Protein AF-X1P3C4-F1 (afdb_monomer)

pLDDT: mean 88.53, std 11.22, range [50.03, 97.31]

Solvent-accessible surface area (backbone atoms only — not comparable to full-atom values): 3029 Å² total; per-residue (Å²): 112,63,78,49,44,78,71,72,46,89,77,72,44,82,55,60,79,76,45,72,91,47,87,56,40,55,57,54,56,38,48,75,70,69,53,62,71,89,39,53,42,56,73,96,76,114

Structure (mmCIF, N/CA/C/O backbone):
data_AF-X1P3C4-F1
#
_entry.id   AF-X1P3C4-F1
#
loop_
_atom_site.group_PDB
_atom_site.id
_atom_site.type_symbol
_atom_site.label_atom_id
_atom_site.label_alt_id
_atom_site.label_comp_id
_atom_site.label_asym_id
_atom_site.label_entity_id
_atom_site.label_seq_id
_atom_site.pdbx_PDB_ins_code
_atom_site.Cartn_x
_atom_site.Cartn_y
_atom_site.Cartn_z
_atom_site.occupancy
_atom_site.B_iso_or_equiv
_atom_site.auth_seq_id
_atom_site.auth_comp_id
_atom_site.auth_asym_id
_atom_site.auth_atom_id
_atom_site.pdbx_PDB_model_num
ATOM 1 N N . ALA A 1 1 ? -9.625 -0.706 2.494 1.00 87.38 1 ALA A N 1
ATOM 2 C CA . ALA A 1 1 ? -9.021 -1.420 3.647 1.00 87.38 1 ALA A CA 1
ATOM 3 C C . ALA A 1 1 ? -9.766 -1.141 4.954 1.00 87.38 1 ALA A C 1
ATOM 5 O O . ALA A 1 1 ? -9.846 -2.028 5.795 1.00 87.38 1 ALA A O 1
ATOM 6 N N . GLU A 1 2 ? -10.367 0.043 5.080 1.00 91.50 2 GLU A N 1
ATOM 7 C CA . GLU A 1 2 ? -11.003 0.575 6.291 1.00 91.50 2 GLU A CA 1
ATOM 8 C C . GLU A 1 2 ? -11.932 -0.392 7.034 1.00 91.50 2 GLU A C 1
ATOM 10 O O . GLU A 1 2 ? -11.810 -0.524 8.241 1.00 91.50 2 GLU A O 1
ATOM 15 N N . ILE A 1 3 ? -12.808 -1.132 6.343 1.00 96.12 3 ILE A N 1
ATOM 16 C CA . ILE A 1 3 ? -13.741 -2.072 6.999 1.00 96.12 3 ILE A CA 1
ATOM 17 C C . ILE A 1 3 ? -13.001 -3.183 7.763 1.00 96.12 3 ILE A C 1
ATOM 19 O O . ILE A 1 3 ? -13.438 -3.598 8.835 1.00 96.12 3 ILE A O 1
ATOM 23 N N . LEU A 1 4 ? -11.894 -3.687 7.214 1.00 95.25 4 LEU A N 1
ATOM 24 C CA . LEU A 1 4 ? -11.092 -4.730 7.858 1.00 95.25 4 LEU A CA 1
ATOM 25 C C . LEU A 1 4 ? -10.281 -4.149 9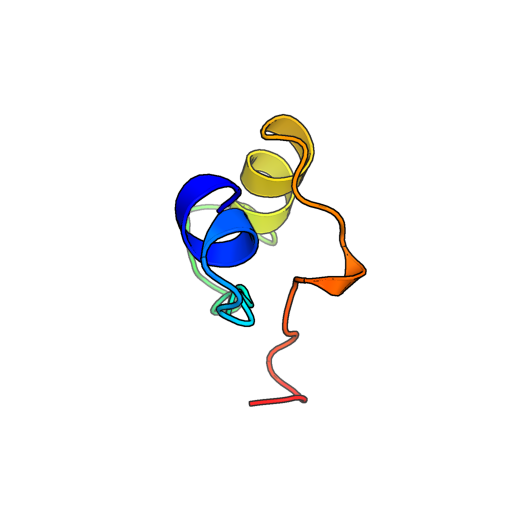.020 1.00 95.25 4 LEU A C 1
ATOM 27 O O . LEU A 1 4 ? -10.197 -4.759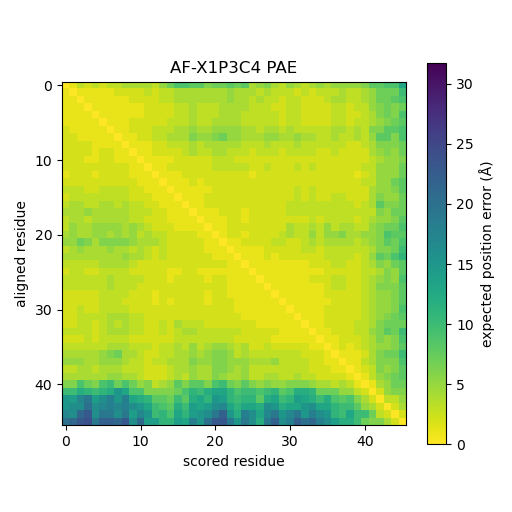 10.083 1.00 95.25 4 LEU A O 1
ATOM 31 N N . GLU A 1 5 ? -9.746 -2.944 8.840 1.00 94.00 5 GLU A N 1
ATOM 32 C CA . GLU A 1 5 ? -8.979 -2.233 9.868 1.00 94.00 5 GLU A CA 1
ATOM 33 C C . GLU A 1 5 ? -9.862 -1.823 11.054 1.00 94.00 5 GLU A C 1
ATOM 35 O O . GLU A 1 5 ? -9.469 -2.009 12.203 1.00 94.00 5 GLU A O 1
ATOM 40 N N . ALA A 1 6 ? -11.099 -1.388 10.797 1.00 96.06 6 ALA A N 1
ATOM 41 C CA . ALA A 1 6 ? -12.109 -1.103 11.817 1.00 96.06 6 ALA A CA 1
ATOM 42 C C . ALA A 1 6 ? -12.491 -2.343 12.646 1.00 96.06 6 ALA A C 1
ATOM 44 O O . ALA A 1 6 ? -12.974 -2.219 13.768 1.00 96.06 6 ALA A O 1
ATOM 45 N N . ARG A 1 7 ? -12.252 -3.547 12.113 1.00 97.31 7 ARG A N 1
ATOM 46 C CA . ARG A 1 7 ? -12.430 -4.828 12.816 1.00 97.31 7 ARG A CA 1
ATOM 47 C C . ARG A 1 7 ? -11.148 -5.320 13.499 1.00 97.31 7 ARG A C 1
ATOM 49 O O . ARG A 1 7 ? -11.105 -6.457 13.956 1.00 97.31 7 ARG A O 1
ATOM 56 N N . GLY A 1 8 ? -10.107 -4.489 13.561 1.00 96.31 8 GLY A N 1
ATOM 57 C CA . 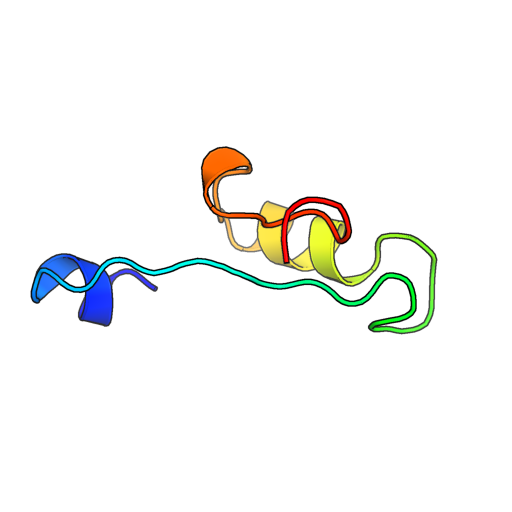GLY A 1 8 ? -8.834 -4.798 14.215 1.00 96.31 8 GLY A CA 1
ATOM 58 C C . GLY A 1 8 ? -7.853 -5.613 13.368 1.00 96.31 8 GLY A C 1
ATOM 59 O O . GLY A 1 8 ? -6.812 -6.025 13.879 1.00 96.31 8 GLY A O 1
ATOM 60 N N . ALA A 1 9 ? -8.139 -5.855 12.085 1.00 95.81 9 ALA A N 1
ATOM 61 C CA . ALA A 1 9 ? -7.210 -6.567 11.214 1.00 95.81 9 ALA A CA 1
ATOM 62 C C . ALA A 1 9 ? -6.074 -5.645 10.742 1.00 95.81 9 ALA A C 1
ATOM 64 O O . ALA A 1 9 ? -6.306 -4.520 10.298 1.00 95.81 9 ALA A O 1
ATOM 65 N N . ARG A 1 10 ? -4.832 -6.143 10.767 1.00 92.81 10 ARG A N 1
ATOM 66 C CA . ARG A 1 10 ? -3.683 -5.444 10.177 1.00 92.81 10 ARG A CA 1
ATOM 67 C C . ARG A 1 10 ? -3.658 -5.683 8.666 1.00 92.81 10 ARG A C 1
ATOM 69 O O . ARG A 1 10 ? -3.375 -6.796 8.229 1.00 92.81 10 ARG A O 1
ATOM 76 N N . VAL A 1 11 ? -3.914 -4.644 7.875 1.00 92.81 11 VAL A N 1
ATOM 77 C CA . VAL A 1 11 ? -3.920 -4.721 6.405 1.00 92.81 11 VAL A CA 1
ATOM 78 C C . VAL A 1 11 ? -2.606 -4.181 5.836 1.00 92.81 11 VAL A C 1
ATOM 80 O O . VAL A 1 11 ? -2.117 -3.138 6.261 1.00 92.81 11 VAL A O 1
ATOM 83 N N . ARG A 1 12 ? -2.023 -4.902 4.873 1.00 92.56 12 ARG A N 1
ATOM 84 C CA . ARG A 1 12 ? -0.817 -4.509 4.123 1.00 92.56 12 ARG A CA 1
ATOM 85 C C . ARG A 1 12 ? -1.024 -4.820 2.644 1.00 92.56 12 ARG A C 1
ATOM 87 O O . ARG A 1 12 ? -1.742 -5.764 2.317 1.00 92.56 12 ARG A O 1
ATOM 94 N N . PHE A 1 13 ? -0.374 -4.063 1.769 1.00 92.38 13 PHE A N 1
ATOM 95 C CA . PHE A 1 13 ? -0.439 -4.246 0.322 1.00 92.38 13 PHE A CA 1
ATOM 96 C C . PHE A 1 13 ? 0.902 -4.744 -0.203 1.00 92.38 13 PHE A C 1
ATOM 98 O O . PHE A 1 13 ? 1.904 -4.044 -0.109 1.00 92.38 13 PHE A O 1
ATOM 105 N N . ALA A 1 14 ? 0.913 -5.944 -0.773 1.00 92.81 14 ALA A N 1
ATOM 106 C CA . ALA A 1 14 ? 2.062 -6.504 -1.470 1.00 92.81 14 ALA A CA 1
ATOM 107 C C . ALA A 1 14 ? 1.957 -6.190 -2.966 1.00 92.81 14 ALA A C 1
ATOM 109 O O . ALA A 1 14 ? 1.004 -6.613 -3.621 1.00 92.81 14 ALA A O 1
ATOM 110 N N . ILE A 1 15 ? 2.929 -5.450 -3.505 1.00 90.56 15 ILE A N 1
ATOM 111 C CA . ILE A 1 15 ? 2.960 -5.088 -4.927 1.00 90.56 15 ILE A CA 1
ATOM 112 C C . ILE A 1 15 ? 4.082 -5.864 -5.611 1.00 90.56 15 ILE A C 1
ATOM 114 O O . ILE A 1 15 ? 5.256 -5.712 -5.278 1.00 90.56 15 ILE A O 1
ATOM 118 N N . HIS A 1 16 ? 3.727 -6.682 -6.600 1.00 91.38 16 HIS A N 1
ATOM 119 C CA . HIS A 1 16 ? 4.717 -7.302 -7.475 1.00 91.38 16 HIS A CA 1
ATOM 120 C C . HIS A 1 16 ? 5.328 -6.234 -8.410 1.00 91.38 16 HIS A C 1
ATOM 122 O O . HIS A 1 16 ? 4.566 -5.432 -8.952 1.00 91.38 16 HIS A O 1
ATOM 128 N N . PRO A 1 17 ? 6.652 -6.215 -8.676 1.00 87.56 17 PRO A N 1
ATOM 129 C CA . PRO A 1 17 ? 7.295 -5.137 -9.446 1.00 87.56 17 PRO A CA 1
ATOM 130 C C . PRO A 1 17 ? 6.715 -4.904 -10.846 1.00 87.56 17 PRO A C 1
ATOM 132 O O . PRO A 1 17 ? 6.703 -3.778 -11.336 1.00 87.56 17 PRO A O 1
ATOM 135 N N . VAL A 1 18 ? 6.224 -5.971 -11.483 1.00 92.88 18 VAL A N 1
ATOM 136 C CA . VAL A 1 18 ? 5.584 -5.922 -12.812 1.00 92.88 18 VAL A CA 1
ATOM 137 C C . VAL A 1 18 ? 4.052 -5.981 -12.753 1.00 92.88 18 VAL A C 1
ATOM 139 O O . VAL A 1 18 ? 3.408 -6.246 -13.765 1.00 92.88 18 VAL A O 1
ATOM 142 N N . ALA A 1 19 ? 3.443 -5.765 -11.582 1.00 93.19 19 ALA A N 1
ATOM 143 C CA . ALA A 1 19 ? 1.992 -5.654 -11.479 1.00 93.19 19 ALA A CA 1
ATOM 144 C C . ALA A 1 19 ? 1.505 -4.431 -12.270 1.00 93.19 19 ALA A C 1
ATOM 146 O O . ALA A 1 19 ? 1.863 -3.293 -11.964 1.00 93.19 19 ALA A O 1
ATOM 147 N N . GLY A 1 20 ? 0.670 -4.675 -13.282 1.00 94.06 20 GLY A N 1
ATOM 148 C CA . GLY A 1 20 ? 0.131 -3.639 -14.152 1.00 94.06 20 GLY A CA 1
ATOM 149 C C . GLY A 1 20 ? 0.733 -3.650 -15.557 1.00 94.06 20 GLY A C 1
ATOM 150 O O . GLY A 1 20 ? 1.031 -4.705 -16.108 1.00 94.06 20 GLY A O 1
ATOM 151 N N . ARG A 1 21 ? 0.828 -2.467 -16.177 1.00 96.06 21 ARG A N 1
ATOM 152 C CA . ARG A 1 21 ? 1.302 -2.283 -17.563 1.00 96.06 21 ARG A CA 1
ATOM 153 C C . ARG A 1 21 ? 2.392 -1.213 -17.691 1.00 96.06 21 ARG A C 1
ATOM 155 O O . ARG A 1 21 ? 2.884 -0.981 -18.786 1.00 96.06 21 ARG A O 1
ATOM 162 N N . MET A 1 22 ? 2.776 -0.592 -16.576 1.00 95.00 22 MET A N 1
ATOM 163 C CA . MET A 1 22 ? 3.860 0.384 -16.475 1.00 95.00 22 MET A CA 1
ATOM 164 C C . MET A 1 22 ? 4.604 0.196 -15.143 1.00 95.00 22 MET A C 1
ATOM 166 O O . MET A 1 22 ? 4.005 -0.303 -14.184 1.00 95.00 22 MET A O 1
ATOM 170 N N . PRO A 1 23 ? 5.886 0.585 -15.041 1.00 92.62 23 PRO A N 1
ATOM 171 C CA . PRO A 1 23 ? 6.591 0.603 -13.763 1.00 92.62 23 PRO A CA 1
ATOM 172 C C . PRO A 1 23 ? 5.820 1.413 -12.714 1.00 92.62 23 PRO A C 1
ATOM 174 O O . PRO A 1 23 ? 5.385 2.530 -12.985 1.00 92.62 23 PRO A O 1
ATOM 177 N N . GLY A 1 24 ? 5.621 0.834 -11.527 1.00 89.69 24 GLY A N 1
ATOM 178 C CA . GLY A 1 24 ? 4.903 1.496 -10.433 1.00 89.69 24 GLY A CA 1
ATOM 179 C C . GLY A 1 24 ? 3.401 1.697 -10.667 1.00 89.69 24 GLY A C 1
ATOM 180 O O . GLY A 1 24 ? 2.795 2.493 -9.954 1.00 89.69 24 GLY A O 1
ATOM 181 N N . HIS A 1 25 ? 2.784 0.988 -11.625 1.00 94.56 25 HIS A N 1
ATOM 182 C CA . HIS A 1 25 ? 1.367 1.171 -11.979 1.00 94.56 25 HIS A CA 1
ATOM 183 C C . HIS A 1 25 ? 0.439 1.123 -10.757 1.00 94.56 25 HIS A C 1
ATOM 185 O O . HIS A 1 25 ? -0.399 2.000 -10.570 1.00 94.56 25 HIS A O 1
ATOM 191 N N . MET A 1 26 ? 0.623 0.124 -9.889 1.00 95.00 26 MET A N 1
ATOM 192 C CA . MET A 1 26 ? -0.207 -0.022 -8.694 1.00 95.00 26 MET A CA 1
ATOM 193 C C . MET A 1 26 ? 0.067 1.048 -7.636 1.00 95.00 26 MET A C 1
ATOM 195 O O . MET A 1 26 ? -0.852 1.413 -6.912 1.00 95.00 26 MET A O 1
ATOM 199 N N . ASN A 1 27 ? 1.289 1.578 -7.549 1.00 91.69 27 ASN A N 1
ATOM 200 C CA . ASN A 1 27 ? 1.629 2.629 -6.591 1.00 91.69 27 ASN A CA 1
ATOM 201 C C . ASN A 1 27 ? 0.827 3.901 -6.877 1.00 91.69 27 ASN A C 1
ATOM 203 O O . ASN A 1 27 ? 0.313 4.511 -5.946 1.00 91.69 27 ASN A O 1
ATOM 207 N N . VAL A 1 28 ? 0.684 4.258 -8.158 1.00 93.38 28 VAL A N 1
ATOM 208 C CA . V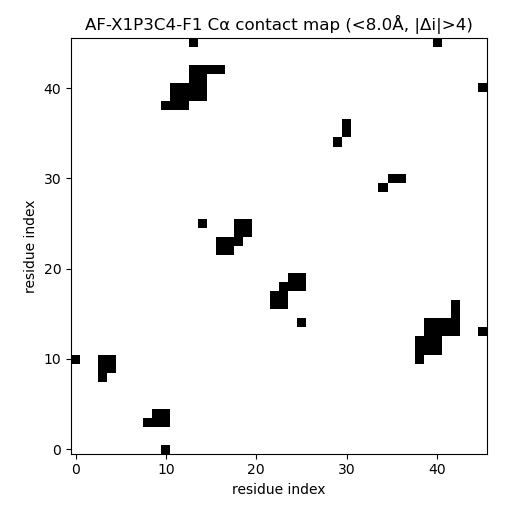AL A 1 28 ? -0.104 5.422 -8.588 1.00 93.38 28 VAL A CA 1
ATOM 209 C C . VAL A 1 28 ? -1.576 5.229 -8.229 1.00 93.38 28 VAL A C 1
ATOM 211 O O . VAL A 1 28 ? -2.139 6.060 -7.525 1.00 93.38 28 VAL A O 1
ATOM 214 N N . LEU A 1 29 ? -2.171 4.095 -8.610 1.00 94.88 29 LEU A N 1
ATOM 215 C CA . LEU A 1 29 ? -3.585 3.817 -8.332 1.00 94.88 29 LEU A CA 1
ATOM 216 C C . LEU A 1 29 ? -3.896 3.761 -6.827 1.00 94.88 29 LEU A C 1
ATOM 218 O O . LEU A 1 29 ? -4.947 4.219 -6.386 1.00 94.88 29 LEU A O 1
ATOM 222 N N . LEU A 1 30 ? -2.990 3.204 -6.019 1.00 94.12 30 LEU A N 1
ATOM 223 C CA . LEU A 1 30 ? -3.162 3.140 -4.566 1.00 94.12 30 LEU A CA 1
ATOM 224 C C . LEU A 1 30 ? -2.998 4.516 -3.911 1.00 94.12 30 LEU A C 1
ATOM 226 O O . LEU A 1 30 ? -3.741 4.825 -2.980 1.00 94.12 30 LEU A O 1
ATOM 230 N N . ALA A 1 31 ? -2.086 5.353 -4.411 1.00 92.38 31 ALA A N 1
ATOM 231 C CA . ALA A 1 31 ? -1.952 6.734 -3.959 1.00 92.38 31 ALA A CA 1
ATOM 232 C C . ALA A 1 31 ? -3.198 7.568 -4.310 1.00 92.38 31 ALA A C 1
ATOM 234 O O . ALA A 1 31 ? -3.702 8.291 -3.452 1.00 92.38 31 ALA A O 1
ATOM 235 N N . GLU A 1 32 ? -3.741 7.419 -5.523 1.00 95.31 32 GLU A N 1
ATOM 236 C CA . GLU A 1 32 ? -5.007 8.048 -5.936 1.00 95.31 32 GLU A CA 1
ATOM 237 C C . GLU A 1 32 ? -6.188 7.598 -5.064 1.00 95.31 32 GLU A C 1
ATOM 239 O O . GLU A 1 32 ? -7.049 8.404 -4.719 1.00 95.31 32 GLU A O 1
ATOM 244 N N . ALA A 1 33 ? -6.203 6.330 -4.644 1.00 94.38 33 ALA A N 1
ATOM 245 C CA . ALA A 1 33 ? -7.200 5.781 -3.726 1.00 94.38 33 ALA A CA 1
ATOM 246 C C . ALA A 1 33 ? -6.975 6.164 -2.246 1.00 94.38 33 ALA A C 1
ATOM 248 O O . ALA A 1 33 ? -7.680 5.657 -1.372 1.00 94.38 33 ALA A O 1
ATOM 249 N N . GLY A 1 34 ? -5.993 7.020 -1.941 1.00 92.31 34 GLY A N 1
ATOM 250 C CA . GLY A 1 34 ? -5.719 7.502 -0.585 1.00 92.31 34 GLY A CA 1
ATOM 251 C C . GLY A 1 34 ? -5.064 6.471 0.338 1.00 92.31 34 GLY A C 1
ATOM 252 O O . GLY A 1 34 ? -5.124 6.612 1.560 1.00 92.31 34 GLY A O 1
ATOM 253 N N . VAL A 1 35 ? -4.443 5.423 -0.208 1.00 93.06 35 VAL A N 1
ATOM 254 C CA . VAL A 1 35 ? -3.723 4.430 0.597 1.00 93.06 35 VAL A CA 1
ATOM 255 C C . VAL A 1 35 ? -2.376 5.013 1.037 1.00 93.06 35 VAL A C 1
ATOM 257 O O . VAL A 1 35 ? -1.565 5.377 0.183 1.00 93.06 35 VAL A O 1
ATOM 260 N N . PRO A 1 36 ?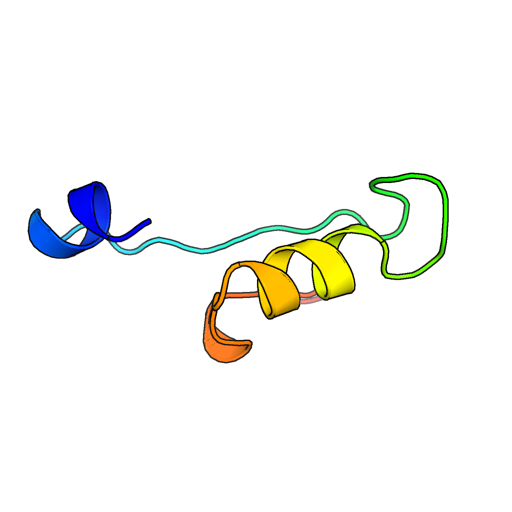 -2.092 5.088 2.350 1.00 89.44 36 PRO A N 1
ATOM 261 C CA . PRO A 1 36 ? -0.825 5.632 2.814 1.00 89.44 36 PRO A CA 1
ATOM 262 C C . PRO A 1 36 ? 0.345 4.675 2.522 1.00 89.44 36 PRO A C 1
ATOM 264 O O . PRO A 1 36 ? 0.211 3.447 2.540 1.00 89.44 36 PRO A O 1
ATOM 267 N N . TYR A 1 37 ? 1.504 5.261 2.204 1.00 83.38 37 TYR A N 1
ATOM 268 C CA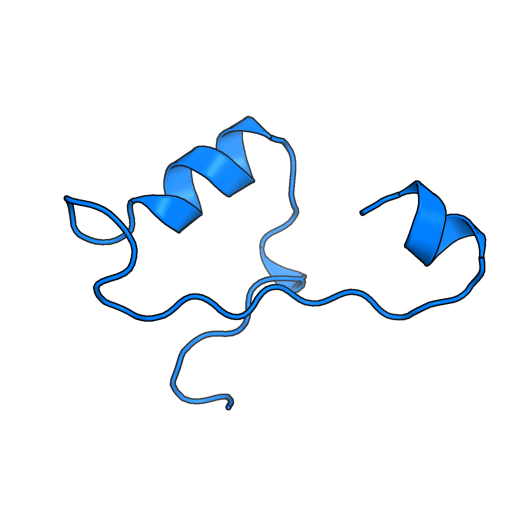 . TYR A 1 37 ? 2.693 4.552 1.711 1.00 83.38 37 TYR A CA 1
ATOM 269 C C . TYR A 1 37 ? 3.288 3.550 2.712 1.00 83.38 37 TYR A C 1
ATOM 271 O O . TYR A 1 37 ? 3.905 2.571 2.304 1.00 83.38 37 TYR A O 1
ATOM 279 N N . ASP A 1 38 ? 3.082 3.758 4.011 1.00 86.12 38 ASP A N 1
ATOM 280 C CA . ASP A 1 38 ? 3.513 2.869 5.097 1.00 86.12 38 ASP A CA 1
ATOM 281 C C . ASP A 1 38 ? 2.837 1.486 5.057 1.00 86.12 38 ASP A C 1
ATOM 283 O O . ASP A 1 38 ? 3.373 0.504 5.581 1.00 86.12 38 ASP A O 1
ATOM 287 N N . LYS A 1 39 ? 1.678 1.385 4.395 1.00 86.69 39 LYS A N 1
ATOM 288 C CA . LYS A 1 39 ? 0.967 0.121 4.164 1.00 86.69 39 LYS A CA 1
ATOM 289 C C . LYS A 1 39 ? 1.485 -0.650 2.948 1.00 86.69 39 LYS A C 1
ATOM 291 O O . LYS A 1 39 ? 1.062 -1.794 2.753 1.00 86.69 39 LYS A O 1
ATOM 296 N N . LEU A 1 40 ? 2.371 -0.066 2.139 1.00 86.38 40 LEU A N 1
ATOM 297 C CA . LEU A 1 40 ? 2.942 -0.710 0.958 1.00 86.38 40 LEU A CA 1
ATOM 298 C C . LEU A 1 40 ? 4.183 -1.523 1.332 1.00 86.38 40 LEU A C 1
ATOM 300 O O . LEU A 1 40 ? 5.132 -1.020 1.927 1.00 86.38 40 LEU A O 1
ATOM 304 N N . LEU A 1 41 ? 4.186 -2.793 0.945 1.00 80.00 41 LEU A N 1
ATOM 305 C CA . LEU A 1 41 ? 5.335 -3.679 1.047 1.00 80.00 41 LEU A CA 1
ATOM 306 C C . LEU A 1 41 ? 6.136 -3.647 -0.250 1.00 80.00 41 LEU A C 1
ATOM 308 O O . LEU A 1 41 ? 5.632 -4.036 -1.306 1.00 80.00 41 LEU A O 1
ATOM 312 N N . ALA A 1 42 ? 7.396 -3.220 -0.157 1.00 68.44 42 ALA A N 1
ATOM 313 C CA . ALA A 1 42 ? 8.363 -3.392 -1.234 1.00 68.44 42 ALA A CA 1
ATOM 314 C C . ALA A 1 42 ? 8.826 -4.858 -1.311 1.00 68.44 42 ALA A C 1
ATOM 316 O O . ALA A 1 42 ? 8.851 -5.562 -0.303 1.00 68.44 42 ALA A O 1
ATOM 317 N N . GLN A 1 43 ? 9.239 -5.310 -2.499 1.00 63.22 43 GLN A N 1
ATOM 318 C CA . GLN A 1 43 ? 9.633 -6.704 -2.752 1.00 63.22 43 GLN A CA 1
ATOM 319 C C . GLN A 1 43 ? 10.740 -7.218 -1.809 1.00 63.22 43 GLN A C 1
ATOM 321 O O . GLN A 1 43 ? 10.725 -8.385 -1.449 1.00 63.22 43 GLN A O 1
ATOM 326 N N . ASN A 1 44 ? 11.644 -6.351 -1.338 1.00 56.34 44 ASN A N 1
ATOM 327 C CA . ASN A 1 44 ? 12.713 -6.716 -0.393 1.00 56.34 44 ASN A CA 1
ATOM 328 C C . ASN A 1 44 ? 12.224 -6.933 1.056 1.00 56.34 44 ASN A C 1
ATOM 330 O O . ASN A 1 44 ? 13.037 -7.077 1.966 1.00 56.34 44 ASN A O 1
ATOM 334 N N . GLN A 1 45 ? 10.913 -6.876 1.288 1.00 55.03 45 GLN A N 1
ATOM 335 C CA . GLN A 1 45 ? 10.274 -7.039 2.596 1.00 55.03 45 GLN A CA 1
ATOM 336 C C . GLN A 1 45 ? 9.198 -8.144 2.592 1.00 55.03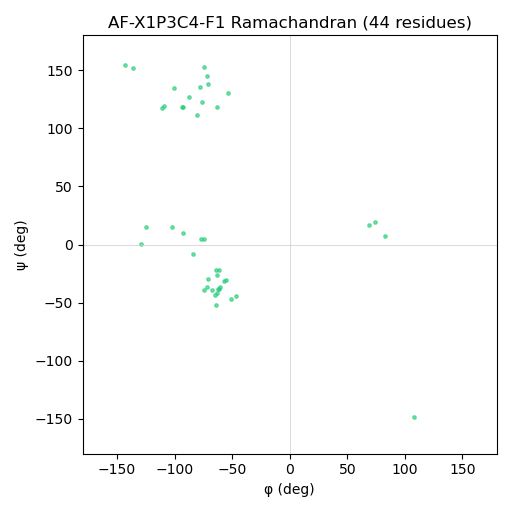 45 GLN A C 1
ATOM 338 O O . GLN A 1 45 ? 8.379 -8.190 3.516 1.00 55.03 45 GLN A O 1
ATOM 343 N N . MET A 1 46 ? 9.194 -8.997 1.559 1.00 50.03 46 MET A N 1
ATOM 344 C CA . MET A 1 46 ? 8.389 -10.222 1.436 1.00 50.03 46 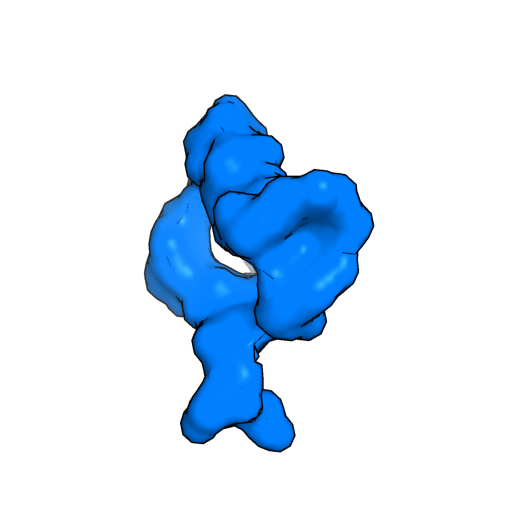MET A CA 1
ATOM 345 C C . MET A 1 46 ? 9.286 -11.454 1.488 1.00 50.03 46 MET A C 1
ATOM 3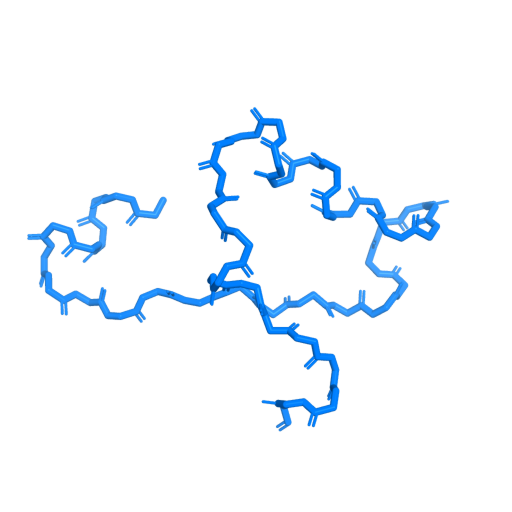47 O O . MET A 1 46 ? 8.824 -12.459 2.067 1.00 50.03 46 MET A O 1
#

Nearest PDB structures (foldseek):
  1pno-assembly1_A  TM=9.960E-01  e=1.335E-03  Rhodospirillum rubrum
  1d4o-assembly1_A  TM=9.224E-01  e=1.660E-03  Bos taurus
  2bru-assembly1_C  TM=8.612E-01  e=6.463E-04  Escherichia coli

Secondary structure (DSSP, 8-state):
-HHHHTTT----EE--TT-SSSTTHHHHHHHHTT--GGGEEPGGG-

Foldseek 3Di:
DVVCVVVVDLAADEDDQPPDDDGCPVVVVCVVVVNDPVRYDDPVRD

Mean predicted aligned error: 3.99 Å

InterPro domains:
  IPR029035 DHS-like NAD/FAD-binding domain superfamily [SSF52467] (1-43)
  IPR034300 NADP transhydrogenase beta-like domain [PF02233] (2-44)

Organism: NCBI:txid412755

Radius of gyration: 11.45 Å; Cα contacts (8 Å, |Δi|>4): 38; chains: 1; bounding box: 26×18×32 Å

Sequence (46 aa):
AEILEARGARVRFAIHPVAGRMPGHMNVLLAEAGVPYDKLLAQNQM